Protein AF-A0A524Q243-F1 (afdb_monomer_lite)

pLDDT: mean 78.47, std 9.15, range [52.44, 91.31]

Sequence (117 aa):
VLSGASVTALIQSSSATIFATIGFVSAGLITLEQSIGIILGANLGTTSTAWIVTYLGFKFKIGLISYPLIAIGALMRLFNSHRYGALGIIVAGFGMIFVGIDMMQEGMSGAASTFNF

Secondary structure (DSSP, 8-state):
-HHHHHHHHHHT-HHHHHHHHHHHHHTTSS-HHHHHHHHHHHHHHHHHHHHHHHHHHHTS-HHHHHHHHHHHHHHHHHH--SHHHHHHHHHHHHHHHHHHHHHHHHHHHHHHHHH--

Structure (mmCIF, N/CA/C/O backbone):
data_AF-A0A524Q243-F1
#
_entry.id   AF-A0A524Q243-F1
#
loop_
_atom_site.group_PDB
_atom_site.id
_atom_site.type_symbol
_atom_site.label_atom_id
_atom_site.label_alt_id
_atom_site.label_comp_id
_atom_site.label_asym_id
_atom_site.label_entity_id
_atom_site.label_seq_id
_atom_site.pdbx_PDB_ins_code
_atom_site.Cartn_x
_atom_site.Cartn_y
_atom_site.Cartn_z
_atom_site.occupancy
_atom_site.B_iso_or_equiv
_atom_site.auth_seq_id
_atom_site.auth_comp_id
_atom_site.auth_asym_id
_atom_site.auth_atom_id
_atom_site.pdbx_PDB_model_num
ATOM 1 N N . VAL A 1 1 ? -4.440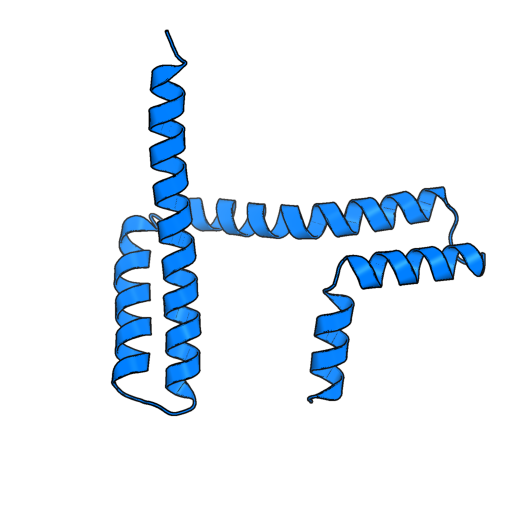 -23.837 -2.183 1.00 73.19 1 VAL A N 1
ATOM 2 C CA . VAL A 1 1 ? -3.742 -22.603 -2.627 1.00 73.19 1 VAL A CA 1
ATOM 3 C C . VAL A 1 1 ? -4.707 -21.493 -3.020 1.00 73.19 1 VAL A C 1
ATOM 5 O O . VAL A 1 1 ? -4.579 -20.423 -2.447 1.00 73.19 1 VAL A O 1
ATOM 8 N N . LEU A 1 2 ? -5.700 -21.734 -3.893 1.00 81.94 2 LEU A N 1
ATOM 9 C CA . LEU A 1 2 ? -6.710 -20.717 -4.237 1.00 81.94 2 LEU A CA 1
ATOM 10 C C . LEU A 1 2 ? -7.479 -20.205 -3.010 1.00 81.94 2 LEU A C 1
ATOM 12 O O . LEU A 1 2 ? -7.531 -19.004 -2.803 1.00 81.94 2 LEU A O 1
ATOM 16 N N . SER A 1 3 ? -7.984 -21.102 -2.156 1.00 82.44 3 SER A N 1
ATOM 17 C CA . SER A 1 3 ? -8.699 -20.721 -0.927 1.00 82.44 3 SER A CA 1
ATOM 18 C C . SER A 1 3 ? -7.852 -19.866 0.022 1.00 82.44 3 SER A C 1
ATOM 20 O O . SER A 1 3 ? -8.322 -18.852 0.521 1.00 82.44 3 SER A O 1
ATOM 22 N N . GLY A 1 4 ? -6.582 -20.231 0.224 1.00 78.44 4 GLY A N 1
ATOM 23 C CA . GLY A 1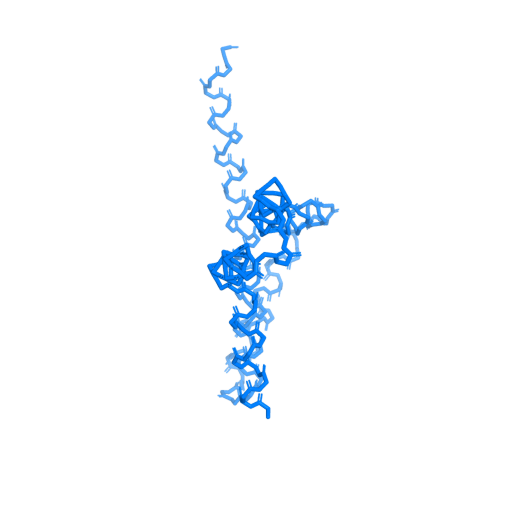 4 ? -5.645 -19.458 1.045 1.00 78.44 4 GLY A CA 1
ATOM 24 C C . GLY A 1 4 ? -5.340 -18.077 0.460 1.00 78.44 4 GLY A C 1
ATOM 25 O O . GLY A 1 4 ? -5.398 -17.091 1.183 1.00 78.44 4 GLY A O 1
ATOM 26 N N . ALA A 1 5 ? -5.098 -17.987 -0.853 1.00 81.12 5 ALA A N 1
ATOM 27 C CA . ALA A 1 5 ? -4.872 -16.713 -1.535 1.00 81.12 5 ALA A CA 1
ATOM 28 C C . ALA A 1 5 ? -6.104 -15.795 -1.471 1.00 81.12 5 ALA A C 1
ATOM 30 O O . ALA A 1 5 ? -5.959 -14.597 -1.245 1.00 81.12 5 ALA A O 1
ATOM 31 N N . SER A 1 6 ? -7.312 -16.354 -1.602 1.00 77.25 6 SER A N 1
ATOM 32 C CA . SER A 1 6 ? -8.562 -15.611 -1.425 1.00 77.25 6 SER A CA 1
ATOM 33 C C . SER A 1 6 ? -8.705 -15.069 -0.004 1.00 77.25 6 SER A C 1
ATOM 35 O O . SER A 1 6 ? -9.058 -13.907 0.166 1.00 77.25 6 SER A O 1
ATOM 37 N N . VAL A 1 7 ? -8.379 -15.866 1.017 1.00 77.62 7 VAL A N 1
ATOM 38 C CA . VAL A 1 7 ? -8.416 -15.418 2.418 1.00 77.62 7 VAL A CA 1
ATOM 39 C C . VAL A 1 7 ? -7.379 -14.321 2.678 1.00 77.62 7 VAL A C 1
ATOM 41 O O . VAL A 1 7 ? -7.717 -13.309 3.284 1.00 77.62 7 VAL A O 1
ATOM 44 N N . THR A 1 8 ? -6.149 -14.448 2.173 1.00 77.38 8 THR A N 1
ATOM 45 C CA . THR A 1 8 ? -5.125 -13.394 2.293 1.00 77.38 8 THR A CA 1
ATOM 46 C C . THR A 1 8 ? -5.543 -12.104 1.586 1.00 77.38 8 THR A C 1
ATOM 48 O O . THR A 1 8 ? -5.389 -11.025 2.154 1.00 77.38 8 THR A O 1
ATOM 51 N N . ALA A 1 9 ? -6.124 -12.203 0.388 1.00 68.69 9 ALA A N 1
ATOM 52 C CA . ALA A 1 9 ? -6.635 -11.048 -0.347 1.00 68.69 9 ALA A CA 1
ATOM 53 C C . ALA A 1 9 ? -7.789 -10.349 0.395 1.00 68.69 9 ALA A C 1
ATOM 55 O O . ALA A 1 9 ? -7.867 -9.123 0.395 1.00 68.69 9 ALA A O 1
ATOM 56 N N . LEU A 1 10 ? -8.657 -11.113 1.065 1.00 66.50 10 LEU A N 1
ATOM 57 C CA . LEU A 1 10 ? -9.734 -10.568 1.893 1.00 66.50 10 LEU A CA 1
ATOM 58 C C . LEU A 1 10 ? -9.201 -9.899 3.165 1.00 66.50 10 LEU A C 1
ATOM 60 O O . LEU A 1 10 ? -9.653 -8.813 3.500 1.00 66.50 10 LEU A O 1
ATOM 64 N N . ILE A 1 11 ? -8.220 -10.495 3.848 1.00 70.75 11 ILE A N 1
ATOM 65 C CA . ILE A 1 11 ? -7.616 -9.920 5.064 1.00 70.75 11 ILE A CA 1
ATOM 66 C C . ILE A 1 11 ? -6.829 -8.634 4.753 1.00 70.75 11 ILE A C 1
ATOM 68 O O . ILE A 1 11 ? -6.789 -7.723 5.574 1.00 70.75 11 ILE A O 1
ATOM 72 N N . GLN A 1 12 ? -6.248 -8.516 3.554 1.00 69.19 12 GLN A N 1
ATOM 73 C CA . GLN A 1 12 ? -5.611 -7.282 3.078 1.00 69.19 12 GLN A CA 1
ATOM 74 C C . GLN A 1 12 ? -6.624 -6.201 2.648 1.00 69.19 12 GLN A C 1
ATOM 76 O O . GLN A 1 12 ? -6.239 -5.095 2.273 1.00 69.19 12 GLN A O 1
ATOM 81 N N . SER A 1 13 ? -7.927 -6.482 2.687 1.00 75.44 13 SER A N 1
ATOM 82 C CA . SER A 1 13 ? -8.946 -5.466 2.450 1.00 75.44 13 SER A CA 1
ATOM 83 C C . SER A 1 13 ? -9.212 -4.692 3.739 1.00 75.44 13 SER A C 1
ATOM 85 O O . SER A 1 13 ? -9.744 -5.245 4.702 1.00 75.44 13 SER A O 1
ATOM 87 N N . SER A 1 14 ? -8.916 -3.389 3.751 1.00 79.56 14 SER A N 1
ATOM 88 C CA . SER A 1 14 ? -9.208 -2.509 4.895 1.00 79.56 14 SER A CA 1
ATOM 89 C C . SER A 1 14 ? -10.677 -2.594 5.336 1.00 79.56 14 SER A C 1
ATOM 91 O O . SER A 1 14 ? -10.972 -2.526 6.526 1.00 79.56 14 SER A O 1
ATOM 93 N N . SER A 1 15 ? -11.601 -2.827 4.397 1.00 81.00 15 SER A N 1
ATOM 94 C CA . SER A 1 15 ? -13.031 -3.003 4.675 1.00 81.00 15 SER A CA 1
ATOM 95 C C . SER A 1 15 ? -13.336 -4.267 5.483 1.00 81.00 15 SER A C 1
ATOM 97 O O . SER A 1 15 ? -14.150 -4.219 6.403 1.00 81.00 15 SER A O 1
ATOM 99 N N . ALA A 1 16 ? -12.669 -5.388 5.191 1.00 82.12 16 ALA A N 1
ATOM 100 C CA . ALA A 1 16 ? -12.858 -6.631 5.939 1.00 82.12 16 ALA A CA 1
ATOM 101 C C . ALA A 1 16 ? -12.383 -6.484 7.394 1.00 82.12 16 ALA A C 1
ATOM 103 O O . ALA A 1 16 ? -13.067 -6.928 8.318 1.00 82.12 16 ALA A O 1
ATOM 104 N N . THR A 1 17 ? -11.263 -5.788 7.605 1.00 83.44 17 THR A N 1
ATOM 105 C CA . THR A 1 17 ? -10.725 -5.479 8.939 1.00 83.44 17 THR A CA 1
ATOM 106 C C . THR A 1 17 ? -11.693 -4.628 9.763 1.00 83.44 17 THR A C 1
ATOM 108 O O . THR A 1 17 ? -11.907 -4.901 10.946 1.00 83.44 17 THR A O 1
ATOM 111 N N . ILE A 1 18 ? -12.343 -3.637 9.146 1.00 86.12 18 ILE A N 1
ATOM 112 C CA . ILE A 1 18 ? -13.346 -2.794 9.813 1.00 86.12 18 ILE A CA 1
ATOM 113 C C . ILE A 1 18 ? -14.565 -3.627 10.235 1.00 86.12 18 ILE A C 1
ATOM 115 O O . ILE A 1 18 ? -14.976 -3.554 11.393 1.00 86.12 18 ILE A O 1
ATOM 119 N N . PHE A 1 19 ? -15.108 -4.466 9.346 1.00 87.12 19 PHE A N 1
ATOM 120 C CA . PHE A 1 19 ? -16.256 -5.320 9.678 1.00 87.12 19 PHE A CA 1
ATOM 121 C C . PHE A 1 19 ? -15.948 -6.325 10.790 1.00 87.12 19 PHE A C 1
ATOM 123 O O . PHE A 1 19 ? -16.767 -6.500 11.693 1.00 87.12 19 PHE A O 1
ATOM 130 N N . ALA A 1 20 ? -14.764 -6.942 10.770 1.00 88.00 20 ALA A N 1
ATOM 131 C CA . ALA A 1 20 ? -14.325 -7.834 11.840 1.00 88.00 20 ALA A CA 1
ATOM 132 C C . ALA A 1 20 ? -14.247 -7.097 13.186 1.00 88.00 20 ALA A C 1
ATOM 134 O O . ALA A 1 20 ? -14.744 -7.591 14.196 1.00 88.00 20 ALA A O 1
ATOM 135 N N . THR A 1 21 ? -13.700 -5.878 13.185 1.00 87.50 21 THR A N 1
ATOM 136 C CA . THR A 1 21 ? -13.598 -5.044 14.390 1.00 87.50 21 THR A CA 1
ATOM 137 C C . THR A 1 21 ? -14.982 -4.701 14.951 1.00 87.50 21 THR A C 1
ATOM 139 O O . THR A 1 21 ? -15.209 -4.852 16.149 1.00 87.50 21 THR A O 1
ATOM 142 N N . ILE A 1 22 ? -15.938 -4.319 14.095 1.00 87.25 22 ILE A N 1
ATOM 143 C CA . ILE A 1 22 ? -17.333 -4.063 14.497 1.00 87.25 22 ILE A CA 1
ATOM 144 C C . ILE A 1 22 ? -17.975 -5.329 15.088 1.00 87.25 22 ILE A C 1
ATOM 146 O O . ILE A 1 22 ? -18.635 -5.260 16.125 1.00 87.25 22 ILE A O 1
ATOM 150 N N . GLY A 1 23 ? -17.745 -6.494 14.473 1.00 88.56 23 GLY A N 1
ATOM 151 C CA . GLY A 1 23 ? -18.231 -7.781 14.976 1.00 88.56 23 GLY A CA 1
ATOM 152 C C . GLY A 1 23 ? -17.685 -8.121 16.366 1.00 88.56 23 GLY A C 1
ATOM 153 O O . GLY A 1 23 ? -18.434 -8.567 17.234 1.00 88.56 23 GLY A O 1
ATOM 154 N N . PHE A 1 24 ? -16.406 -7.843 16.618 1.00 88.62 24 PHE A N 1
ATOM 155 C CA . PHE A 1 24 ? -15.799 -8.070 17.927 1.00 88.62 24 PHE A CA 1
ATOM 156 C C . PHE A 1 24 ? -16.281 -7.089 19.005 1.00 88.62 24 PHE A C 1
ATOM 158 O O . PHE A 1 24 ? -16.422 -7.492 20.161 1.00 88.62 24 PHE A O 1
ATOM 165 N N . VAL A 1 25 ? -16.599 -5.841 18.642 1.00 89.75 25 VAL A N 1
ATOM 166 C CA . VAL A 1 25 ? -17.267 -4.892 19.552 1.00 89.75 25 VAL A CA 1
ATOM 167 C C . VAL A 1 25 ? -18.675 -5.381 19.897 1.00 89.75 25 VAL A C 1
ATOM 169 O O . VAL A 1 25 ? -19.051 -5.390 21.066 1.00 89.75 25 VAL A O 1
ATOM 172 N N . SER A 1 26 ? -19.435 -5.866 18.909 1.00 86.88 26 SER A N 1
ATOM 173 C CA . SER A 1 26 ? -20.778 -6.421 19.135 1.00 86.88 26 SER A CA 1
ATOM 174 C C . SER A 1 26 ? -20.771 -7.682 20.005 1.00 86.88 26 SER A C 1
ATOM 176 O O . SER A 1 26 ? -21.758 -7.948 20.687 1.00 86.88 26 SER A O 1
ATOM 178 N N . ALA A 1 27 ? -19.685 -8.458 19.984 1.00 90.50 27 ALA A N 1
ATOM 179 C CA . ALA A 1 27 ? -19.487 -9.624 20.842 1.00 90.50 27 ALA A CA 1
ATOM 180 C C . ALA A 1 27 ? -18.958 -9.268 22.249 1.00 90.50 27 ALA A C 1
ATOM 182 O O . ALA A 1 27 ? -18.770 -10.162 23.070 1.00 90.50 27 ALA A O 1
ATOM 183 N N . GLY A 1 28 ? -18.688 -7.985 22.528 1.00 88.12 28 GLY A N 1
ATOM 184 C CA . GLY A 1 28 ? -18.134 -7.517 23.802 1.00 88.12 28 GLY A CA 1
ATOM 185 C C . GLY A 1 28 ? -16.665 -7.891 24.034 1.00 88.12 28 GLY A C 1
ATOM 186 O O . GLY A 1 28 ? -16.180 -7.769 25.155 1.00 88.12 28 GLY A O 1
ATOM 187 N N . LEU A 1 29 ? -15.952 -8.349 22.998 1.00 89.88 29 LEU A N 1
ATOM 188 C CA . LEU A 1 29 ? -14.556 -8.796 23.097 1.00 89.88 29 LEU A CA 1
ATOM 189 C C . LEU A 1 29 ? -13.557 -7.632 23.126 1.00 89.88 29 LEU A C 1
ATOM 191 O O . LEU A 1 29 ? -12.458 -7.779 23.655 1.00 89.88 29 LEU A O 1
ATOM 195 N N . ILE A 1 30 ? -13.923 -6.491 22.537 1.00 91.31 30 ILE A N 1
ATOM 196 C CA . ILE A 1 30 ? -13.102 -5.274 22.466 1.00 91.31 30 ILE A CA 1
ATOM 197 C C . ILE A 1 30 ? -13.992 -4.055 22.705 1.00 91.31 30 ILE A C 1
ATOM 199 O O . ILE A 1 30 ? -15.151 -4.039 22.285 1.00 91.31 30 ILE A O 1
ATOM 203 N N . THR A 1 31 ? -13.463 -3.018 23.357 1.00 89.81 31 THR A N 1
ATOM 204 C CA . THR A 1 31 ? -14.216 -1.778 23.597 1.00 89.81 31 THR A CA 1
ATOM 205 C C . THR A 1 31 ? -14.262 -0.886 22.353 1.00 89.81 31 THR A C 1
ATOM 207 O O . THR A 1 31 ? -13.437 -1.005 21.443 1.00 89.81 31 THR A O 1
ATOM 210 N N . LEU A 1 32 ? -15.213 0.056 22.317 1.00 87.00 32 LEU A N 1
ATOM 211 C CA . LEU A 1 32 ? -15.329 1.021 21.219 1.00 87.00 32 LEU A CA 1
ATOM 212 C C . LEU A 1 32 ? -14.041 1.846 21.046 1.00 87.00 32 LEU A C 1
ATOM 214 O O . LEU A 1 32 ? -13.588 2.050 19.923 1.00 87.00 32 LEU A O 1
ATOM 218 N N . GLU A 1 33 ? -13.403 2.257 22.140 1.00 88.94 33 GLU A N 1
ATOM 219 C CA . GLU A 1 33 ? -12.137 3.000 22.088 1.00 88.94 33 GLU A CA 1
ATOM 220 C C . GLU A 1 33 ? -11.016 2.183 21.431 1.00 88.94 33 GLU A C 1
ATOM 222 O O . GLU A 1 33 ? -10.297 2.686 20.565 1.00 88.94 33 GLU A O 1
ATOM 227 N N . GLN A 1 34 ? -10.915 0.892 21.763 1.00 86.25 34 GLN A N 1
ATOM 228 C CA . GLN A 1 34 ? -9.950 -0.015 21.137 1.00 86.25 34 GLN A CA 1
ATOM 229 C C . GLN A 1 34 ? -10.264 -0.245 19.650 1.00 86.25 34 GLN A C 1
ATOM 231 O O . GLN A 1 34 ? -9.349 -0.321 18.829 1.00 86.25 34 GLN A O 1
ATOM 236 N N . SER A 1 35 ? -11.547 -0.289 19.278 1.00 85.75 35 SER A N 1
ATOM 237 C CA . SER A 1 35 ? -11.973 -0.444 17.883 1.00 85.75 35 SER A CA 1
ATOM 238 C C . SER A 1 35 ? -11.575 0.736 16.996 1.00 85.75 35 SER A C 1
ATOM 240 O O . SER A 1 35 ? -11.118 0.535 15.870 1.00 85.75 35 SER A O 1
ATOM 242 N N . ILE A 1 36 ? -11.665 1.964 17.516 1.00 87.12 36 ILE A N 1
ATOM 243 C CA . ILE A 1 36 ? -11.261 3.178 16.797 1.00 87.12 36 ILE A CA 1
ATOM 244 C C . ILE A 1 36 ? -9.759 3.127 16.501 1.00 87.12 36 ILE A C 1
ATOM 246 O O . ILE A 1 36 ? -9.349 3.416 15.377 1.00 87.12 36 ILE A O 1
ATOM 250 N N . GLY A 1 37 ? -8.948 2.684 17.467 1.00 86.94 37 GLY A N 1
ATOM 251 C CA . GLY A 1 37 ? -7.511 2.484 17.276 1.00 86.94 37 GLY A CA 1
ATOM 252 C C . GLY A 1 37 ? -7.187 1.474 16.169 1.00 86.94 37 GLY A C 1
ATOM 253 O O . GLY A 1 37 ? -6.333 1.743 15.325 1.00 86.94 37 GLY A O 1
ATOM 254 N N . ILE A 1 38 ? -7.906 0.347 16.118 1.00 87.19 38 ILE A N 1
ATOM 255 C CA . ILE A 1 38 ? -7.729 -0.681 15.077 1.00 87.19 38 ILE A CA 1
ATOM 256 C C . ILE A 1 38 ? -8.106 -0.133 13.691 1.00 87.19 38 ILE A C 1
ATOM 258 O O . ILE A 1 38 ? -7.359 -0.323 12.730 1.00 87.19 38 ILE A O 1
ATOM 262 N N . ILE A 1 39 ? -9.228 0.584 13.579 1.00 85.94 39 ILE A N 1
ATOM 263 C CA . ILE A 1 39 ? -9.713 1.148 12.309 1.00 85.94 39 ILE A CA 1
ATOM 264 C C . ILE A 1 39 ? -8.766 2.238 11.788 1.00 85.94 39 ILE A C 1
ATOM 266 O O . ILE A 1 39 ? -8.382 2.221 10.615 1.00 85.94 39 ILE A O 1
ATOM 270 N N . LEU A 1 40 ? -8.358 3.170 12.655 1.00 85.81 40 LEU A N 1
ATOM 271 C CA . LEU A 1 40 ? -7.386 4.205 12.303 1.00 85.81 40 LEU A CA 1
ATOM 272 C C . LEU A 1 40 ? -6.045 3.582 11.906 1.00 85.81 40 LEU A C 1
ATOM 274 O O . LEU A 1 40 ? -5.467 3.977 10.896 1.00 85.81 40 LEU A O 1
ATOM 278 N N . GLY A 1 41 ? -5.586 2.566 12.639 1.00 85.88 41 GLY A N 1
ATOM 279 C CA . GLY A 1 41 ? -4.373 1.818 12.318 1.00 85.88 41 GLY A CA 1
ATOM 280 C C . GLY A 1 41 ? -4.434 1.126 10.954 1.00 85.88 41 GLY A C 1
ATOM 281 O O . GLY A 1 41 ? -3.480 1.224 10.185 1.00 85.88 41 GLY A O 1
ATOM 282 N N . ALA A 1 42 ? -5.557 0.489 10.609 1.00 83.94 42 ALA A N 1
ATOM 283 C CA . ALA A 1 42 ? -5.737 -0.172 9.315 1.00 83.94 42 ALA A CA 1
ATOM 284 C C . ALA A 1 42 ? -5.652 0.818 8.136 1.00 83.94 42 ALA A C 1
ATOM 286 O O . ALA A 1 42 ? -4.986 0.535 7.140 1.00 83.94 42 AL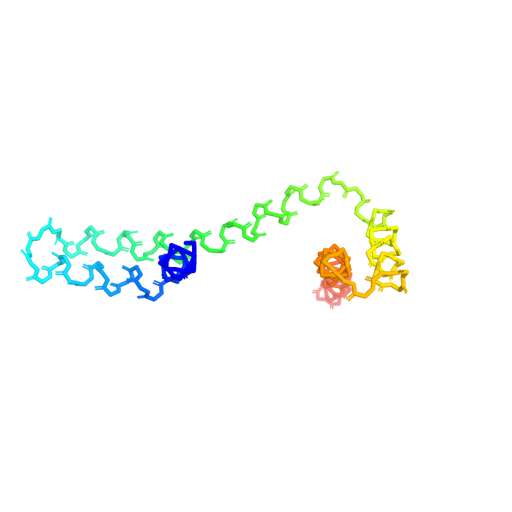A A O 1
ATOM 287 N N . ASN A 1 43 ? -6.259 2.002 8.270 1.00 81.88 43 ASN A N 1
ATOM 288 C CA . ASN A 1 43 ? -6.240 3.044 7.234 1.00 81.88 43 ASN A CA 1
ATOM 289 C C . ASN A 1 43 ? -4.891 3.783 7.147 1.00 81.88 43 ASN A C 1
ATOM 291 O O . ASN A 1 43 ? -4.417 4.127 6.057 1.00 81.88 43 ASN A O 1
ATOM 295 N N . LEU A 1 44 ? -4.239 4.018 8.288 1.00 84.06 44 LEU A N 1
ATOM 296 C CA . LEU A 1 44 ? -2.896 4.592 8.323 1.00 84.06 44 LEU A CA 1
ATOM 297 C C . LEU A 1 44 ? -1.856 3.611 7.780 1.00 84.06 44 LEU A C 1
ATOM 299 O O . LEU A 1 44 ? -0.955 4.035 7.064 1.00 84.06 44 LEU A O 1
ATOM 303 N N . GLY A 1 45 ? -1.992 2.312 8.044 1.00 80.12 45 GLY A N 1
ATOM 304 C CA . GLY A 1 45 ? -1.071 1.278 7.569 1.00 80.12 45 GLY A CA 1
ATOM 305 C C . GLY A 1 45 ? -1.011 1.176 6.042 1.00 80.12 45 GLY A C 1
ATOM 306 O O . GLY A 1 45 ? 0.083 1.128 5.470 1.00 80.12 45 GLY A O 1
ATOM 307 N N . THR A 1 46 ? -2.161 1.228 5.357 1.00 81.12 46 THR A N 1
ATOM 308 C CA . THR A 1 46 ? -2.203 1.230 3.882 1.00 81.12 46 THR A CA 1
ATOM 309 C C . THR A 1 46 ? -1.534 2.468 3.286 1.00 81.12 46 THR A C 1
ATOM 311 O O . THR A 1 46 ? -0.851 2.371 2.269 1.00 81.12 46 THR A O 1
ATOM 314 N N . THR A 1 47 ? -1.652 3.616 3.954 1.00 81.69 47 THR A N 1
ATOM 315 C CA . THR A 1 47 ? -1.017 4.873 3.523 1.00 81.69 47 THR A CA 1
ATOM 316 C C . THR A 1 47 ? 0.481 4.886 3.839 1.00 81.69 47 THR A C 1
ATOM 318 O O . THR A 1 47 ? 1.304 5.254 3.002 1.00 81.69 47 THR A O 1
ATOM 321 N N . SER A 1 48 ? 0.856 4.422 5.031 1.00 81.62 48 SER A N 1
ATOM 322 C CA . SER A 1 48 ? 2.238 4.348 5.504 1.00 81.62 48 SER A CA 1
ATOM 323 C C . SER A 1 48 ? 3.072 3.406 4.640 1.00 81.62 48 SER A C 1
ATOM 325 O O . SER A 1 48 ? 4.205 3.735 4.314 1.00 81.62 48 SER A O 1
ATOM 327 N N . THR A 1 49 ? 2.499 2.298 4.162 1.00 79.81 49 THR A N 1
ATOM 328 C CA . THR A 1 49 ? 3.186 1.388 3.231 1.00 79.81 49 THR A CA 1
ATOM 329 C C . THR A 1 49 ? 3.574 2.100 1.931 1.00 79.81 49 THR A C 1
ATOM 331 O O . THR A 1 49 ? 4.715 1.981 1.488 1.00 79.81 49 THR A O 1
ATOM 334 N N . ALA A 1 50 ? 2.673 2.898 1.347 1.00 77.19 50 ALA A N 1
ATOM 335 C CA . ALA A 1 50 ? 2.969 3.682 0.144 1.00 77.19 50 ALA A CA 1
ATOM 336 C C . ALA A 1 50 ? 4.056 4.742 0.396 1.00 77.19 50 ALA A C 1
ATOM 338 O O . ALA A 1 50 ? 4.947 4.936 -0.433 1.00 77.19 50 ALA A O 1
ATOM 339 N N . TRP A 1 51 ? 4.030 5.379 1.568 1.00 80.69 51 TRP A N 1
ATOM 340 C CA . TRP A 1 51 ? 5.066 6.322 1.994 1.00 80.69 51 TRP A CA 1
ATOM 341 C C . TRP A 1 51 ? 6.416 5.652 2.234 1.00 80.69 51 TRP A C 1
ATOM 343 O O . TRP A 1 51 ? 7.431 6.198 1.825 1.00 80.69 51 TRP A O 1
ATOM 353 N N . ILE A 1 52 ? 6.450 4.466 2.842 1.00 78.44 52 ILE A N 1
ATOM 354 C CA . ILE A 1 52 ? 7.672 3.683 3.060 1.00 78.44 52 ILE A CA 1
ATOM 355 C C . ILE A 1 52 ? 8.277 3.273 1.717 1.00 78.44 52 ILE A C 1
ATOM 357 O O . ILE A 1 52 ? 9.476 3.449 1.518 1.00 78.44 52 ILE A O 1
ATOM 361 N N . VAL A 1 53 ? 7.461 2.782 0.779 1.00 74.31 53 VAL A N 1
ATOM 362 C CA . VAL A 1 53 ? 7.910 2.433 -0.579 1.00 74.31 53 VAL A CA 1
ATOM 363 C C . VAL A 1 53 ? 8.461 3.660 -1.300 1.00 74.31 53 VAL A C 1
ATOM 365 O O . VAL A 1 53 ? 9.534 3.588 -1.892 1.00 74.31 53 VAL A O 1
ATOM 368 N N . THR A 1 54 ? 7.772 4.796 -1.198 1.00 71.94 54 THR A N 1
ATOM 369 C CA . THR A 1 54 ? 8.231 6.067 -1.768 1.00 71.94 54 THR A CA 1
ATOM 370 C C . THR A 1 54 ? 9.545 6.511 -1.124 1.00 71.94 54 THR A C 1
ATOM 372 O O . THR A 1 54 ? 10.520 6.752 -1.823 1.00 71.94 54 THR A O 1
ATOM 375 N N . TYR A 1 55 ? 9.629 6.543 0.203 1.00 73.94 55 TYR A N 1
ATOM 376 C CA . TYR A 1 55 ? 10.806 6.999 0.942 1.00 73.94 55 TYR A CA 1
ATOM 377 C C . TYR A 1 55 ? 12.036 6.102 0.728 1.00 73.94 55 TYR A C 1
ATOM 379 O O . TYR A 1 55 ? 13.136 6.613 0.511 1.00 73.94 55 TYR A O 1
ATOM 387 N N . LEU A 1 56 ? 11.875 4.771 0.746 1.00 68.31 56 LEU A N 1
ATOM 388 C CA . LEU A 1 56 ? 12.956 3.843 0.389 1.00 68.31 56 LEU A CA 1
ATOM 389 C C . LEU A 1 56 ? 13.323 3.949 -1.094 1.00 68.31 56 LEU A C 1
ATOM 391 O O . LEU A 1 56 ? 14.504 3.869 -1.427 1.00 68.31 56 LEU A O 1
ATOM 395 N N . GLY A 1 57 ? 12.335 4.143 -1.972 1.00 63.47 57 GLY A N 1
ATOM 396 C CA . GLY A 1 57 ? 12.547 4.345 -3.400 1.00 63.47 57 GLY A CA 1
ATOM 397 C C . GLY A 1 57 ? 13.405 5.579 -3.674 1.00 63.47 57 GLY A C 1
ATOM 398 O O . GLY A 1 57 ? 14.428 5.477 -4.342 1.00 63.47 57 GLY A O 1
ATOM 399 N N . PHE A 1 58 ? 13.055 6.720 -3.084 1.00 59.25 58 PHE A N 1
ATOM 400 C CA . PHE A 1 58 ? 13.697 8.024 -3.281 1.00 59.25 58 PHE A CA 1
ATOM 401 C C . PHE A 1 58 ? 15.216 8.056 -3.035 1.00 59.25 58 PHE A C 1
ATOM 403 O O . PHE A 1 58 ? 15.901 8.923 -3.575 1.00 59.25 58 PHE A O 1
ATOM 410 N N . LYS A 1 59 ? 15.771 7.140 -2.226 1.00 52.44 59 LYS A N 1
ATOM 411 C CA . LYS A 1 59 ? 17.226 7.071 -1.983 1.00 52.44 59 LYS A CA 1
ATOM 412 C C . LYS A 1 59 ? 18.012 6.422 -3.120 1.00 52.44 59 LYS A C 1
ATOM 414 O O . LYS A 1 59 ? 19.221 6.633 -3.219 1.00 52.44 59 LYS A O 1
ATOM 419 N N . PHE A 1 60 ? 17.353 5.670 -3.991 1.00 53.59 60 PHE A N 1
ATOM 420 C CA . PHE A 1 60 ? 17.946 5.228 -5.241 1.00 53.59 60 PHE A CA 1
ATOM 421 C C . PHE A 1 60 ? 17.679 6.314 -6.284 1.00 53.59 60 PHE A C 1
ATOM 423 O O . PHE A 1 60 ? 16.567 6.815 -6.393 1.00 53.59 60 PHE A O 1
ATOM 430 N N . LYS A 1 61 ? 18.686 6.708 -7.069 1.00 53.84 61 LYS A N 1
ATOM 431 C CA . LYS A 1 61 ? 18.481 7.534 -8.270 1.00 53.84 61 LYS A CA 1
ATOM 432 C C . LYS A 1 61 ? 17.685 6.711 -9.291 1.00 53.84 61 LYS A C 1
ATOM 434 O O . LYS A 1 61 ? 18.245 6.132 -10.219 1.00 53.84 61 LYS A O 1
ATOM 439 N N . ILE A 1 62 ? 16.379 6.601 -9.066 1.00 55.38 62 ILE A N 1
ATOM 440 C CA . ILE A 1 62 ? 15.456 5.727 -9.789 1.00 55.38 62 ILE A CA 1
ATOM 441 C C . ILE A 1 62 ? 15.334 6.137 -11.260 1.00 55.38 62 ILE A C 1
ATOM 443 O O . ILE A 1 62 ? 15.093 5.274 -12.097 1.00 55.38 62 ILE A O 1
ATOM 447 N N . GLY A 1 63 ? 15.619 7.395 -11.609 1.00 55.78 63 GLY A N 1
ATOM 448 C CA . GLY A 1 63 ? 15.664 7.843 -13.003 1.00 55.78 63 GLY A CA 1
ATOM 449 C C . GLY A 1 63 ? 16.592 7.007 -13.898 1.00 55.78 63 GLY A C 1
ATOM 450 O O . GLY A 1 63 ? 16.305 6.847 -15.074 1.00 55.78 63 GLY A O 1
ATOM 451 N N . LEU A 1 64 ? 17.657 6.391 -13.363 1.00 57.44 64 LEU A N 1
ATOM 452 C CA . LEU A 1 64 ? 18.541 5.500 -14.136 1.00 57.44 64 LEU A CA 1
ATOM 453 C C . LEU A 1 64 ? 18.138 4.020 -14.082 1.00 57.44 64 LEU A C 1
ATOM 455 O O . LEU A 1 64 ? 18.570 3.250 -14.932 1.00 57.44 64 LEU A O 1
ATOM 459 N N . ILE A 1 65 ? 17.330 3.609 -13.099 1.00 64.56 65 ILE A N 1
ATOM 460 C CA . ILE A 1 65 ? 16.936 2.206 -12.885 1.00 64.56 65 ILE A CA 1
ATOM 461 C C . ILE A 1 65 ? 15.561 1.917 -13.504 1.00 64.56 65 ILE A C 1
ATOM 463 O O . ILE A 1 65 ? 15.353 0.822 -14.019 1.00 64.56 65 ILE A O 1
ATOM 467 N N . SER A 1 66 ? 14.646 2.888 -13.542 1.00 70.88 66 SER A N 1
ATOM 468 C CA . SER A 1 66 ? 13.298 2.718 -14.100 1.00 70.88 66 SER A CA 1
ATOM 469 C C . SER A 1 66 ? 13.302 2.388 -15.587 1.00 70.88 66 SER A C 1
ATOM 471 O O . SER A 1 66 ? 12.640 1.436 -15.992 1.00 70.88 66 SER A O 1
ATOM 473 N N . TYR A 1 67 ? 14.068 3.115 -16.405 1.00 75.62 67 TYR A N 1
ATOM 474 C CA . TYR A 1 67 ? 14.138 2.852 -17.847 1.00 75.62 67 TYR A CA 1
ATOM 475 C C . TYR A 1 67 ? 14.648 1.438 -18.182 1.00 75.62 67 TYR A C 1
ATOM 477 O O . TYR A 1 67 ? 13.967 0.743 -18.939 1.00 75.62 67 TYR A O 1
ATOM 485 N N . PRO A 1 68 ? 15.768 0.942 -17.610 1.00 80.62 68 PRO A N 1
ATOM 486 C CA . PRO A 1 68 ? 16.190 -0.437 -17.836 1.00 80.62 68 PRO A CA 1
ATOM 487 C C . PRO A 1 68 ? 15.243 -1.466 -17.203 1.00 80.62 68 PRO A C 1
ATOM 489 O O . PRO A 1 68 ? 15.061 -2.530 -17.785 1.00 80.62 68 PRO A O 1
ATOM 492 N N . LEU A 1 69 ? 14.581 -1.170 -16.077 1.00 82.19 69 LEU A N 1
ATOM 493 C CA . LEU A 1 69 ? 13.593 -2.077 -15.475 1.00 82.19 69 LEU A CA 1
ATOM 494 C C . LEU A 1 69 ? 12.369 -2.273 -16.388 1.00 82.19 69 LEU A C 1
ATOM 496 O O . LEU A 1 69 ? 11.930 -3.403 -16.607 1.00 82.19 69 LEU A O 1
ATOM 500 N N . ILE A 1 70 ? 11.857 -1.183 -16.970 1.00 84.69 70 ILE A N 1
ATOM 501 C CA . ILE A 1 70 ? 10.769 -1.222 -17.955 1.00 84.69 70 ILE A CA 1
ATOM 502 C C . ILE A 1 70 ? 11.238 -1.942 -19.221 1.00 84.69 70 ILE A C 1
ATOM 504 O O . ILE A 1 70 ? 10.516 -2.800 -19.723 1.00 84.69 70 ILE A O 1
ATOM 508 N N . ALA A 1 71 ? 12.450 -1.653 -19.710 1.00 84.19 71 ALA A N 1
ATOM 509 C CA . ALA A 1 71 ? 13.008 -2.303 -20.894 1.00 84.19 71 ALA A CA 1
ATOM 510 C C . ALA A 1 71 ? 13.161 -3.821 -20.702 1.00 84.19 71 ALA A C 1
ATOM 512 O O . ALA A 1 71 ? 12.751 -4.583 -21.574 1.00 84.19 71 ALA A O 1
ATOM 513 N N . ILE A 1 72 ? 13.676 -4.272 -19.553 1.00 85.56 72 ILE A N 1
ATOM 514 C CA . ILE A 1 72 ? 13.818 -5.696 -19.212 1.00 85.56 72 ILE A CA 1
ATOM 515 C C . ILE A 1 72 ? 12.443 -6.357 -19.053 1.00 85.56 72 ILE A C 1
ATOM 517 O O . ILE A 1 72 ? 12.220 -7.433 -19.608 1.00 85.56 72 ILE A O 1
ATOM 521 N N . GLY A 1 73 ? 11.500 -5.718 -18.352 1.00 83.38 73 GLY A N 1
ATOM 522 C CA . GLY A 1 73 ? 10.138 -6.237 -18.188 1.00 83.38 73 GLY A CA 1
ATOM 523 C C . GLY A 1 73 ? 9.379 -6.346 -19.517 1.00 83.38 73 GLY A C 1
ATOM 524 O O . GLY A 1 73 ? 8.716 -7.353 -19.782 1.00 83.38 73 GLY A O 1
ATOM 525 N N . ALA A 1 74 ? 9.533 -5.352 -20.397 1.00 83.50 74 ALA A N 1
ATOM 526 C CA . ALA A 1 74 ? 8.952 -5.338 -21.736 1.00 83.50 74 ALA A CA 1
ATOM 527 C C . ALA A 1 74 ? 9.611 -6.368 -22.671 1.00 83.50 74 ALA A C 1
ATOM 529 O O . ALA A 1 74 ? 8.898 -7.083 -23.375 1.00 83.50 74 ALA A O 1
ATOM 530 N N . LEU A 1 75 ? 10.942 -6.509 -22.635 1.00 84.69 75 LEU A N 1
ATOM 531 C CA . LEU A 1 75 ? 11.677 -7.535 -23.385 1.00 84.69 75 LEU A CA 1
ATOM 532 C C . LEU A 1 75 ? 11.296 -8.949 -22.938 1.00 84.69 75 LEU A C 1
ATOM 534 O O . LEU A 1 75 ? 11.010 -9.795 -23.784 1.00 84.69 75 LEU A O 1
ATOM 538 N N . MET A 1 76 ? 11.215 -9.210 -21.627 1.00 79.12 76 MET A N 1
ATOM 539 C CA . MET A 1 76 ? 10.764 -10.509 -21.107 1.00 79.12 76 MET A CA 1
ATOM 540 C C . MET A 1 76 ? 9.345 -10.852 -21.562 1.00 79.12 76 MET A C 1
ATOM 542 O O . MET A 1 76 ? 9.063 -12.013 -21.858 1.00 79.12 76 MET A O 1
ATOM 546 N N . ARG A 1 77 ? 8.458 -9.854 -21.648 1.00 78.88 77 ARG A N 1
ATOM 547 C CA . ARG A 1 77 ? 7.106 -10.042 -22.182 1.00 78.88 77 ARG A CA 1
ATOM 548 C C . ARG A 1 77 ? 7.117 -10.360 -23.680 1.00 78.88 77 ARG A C 1
ATOM 550 O O . ARG A 1 77 ? 6.314 -11.182 -24.113 1.00 78.88 77 ARG A O 1
ATOM 557 N N . LEU A 1 78 ? 7.998 -9.723 -24.455 1.00 75.94 78 LEU A N 1
ATOM 558 C CA . LEU A 1 78 ? 8.056 -9.878 -25.912 1.00 75.94 78 LEU A CA 1
ATOM 559 C C . LEU A 1 78 ? 8.595 -11.253 -26.340 1.00 75.94 78 LEU A C 1
ATOM 561 O O . LEU A 1 78 ? 8.108 -11.824 -27.310 1.00 75.94 78 LEU A O 1
ATOM 565 N N . PHE A 1 79 ? 9.575 -11.799 -25.615 1.00 76.75 79 PHE A N 1
ATOM 566 C CA . PHE A 1 79 ? 10.230 -13.058 -25.987 1.00 76.75 79 PHE A CA 1
ATOM 567 C C . PHE A 1 79 ? 9.514 -14.327 -25.500 1.00 76.75 79 PHE A C 1
ATOM 569 O O . PHE A 1 79 ? 9.814 -15.408 -26.004 1.00 76.75 79 PHE A O 1
ATOM 576 N N . ASN A 1 80 ? 8.596 -14.253 -24.526 1.00 65.88 80 ASN A N 1
ATOM 577 C CA . ASN A 1 80 ? 7.989 -15.464 -23.964 1.00 65.88 80 ASN A CA 1
ATOM 578 C C . ASN A 1 80 ? 6.539 -15.250 -23.480 1.00 65.88 80 ASN A C 1
ATOM 580 O O . ASN A 1 80 ? 6.304 -14.722 -22.394 1.00 65.88 80 ASN A O 1
ATOM 584 N N . SER A 1 81 ? 5.554 -15.715 -24.261 1.00 57.22 81 SER A N 1
ATOM 585 C CA . SER A 1 81 ? 4.112 -15.564 -23.968 1.00 57.22 81 SER A CA 1
ATOM 586 C C . SER A 1 81 ? 3.561 -16.460 -22.843 1.00 57.22 81 SER A C 1
ATOM 588 O O . SER A 1 81 ? 2.367 -16.400 -22.564 1.00 57.22 81 SER A O 1
ATOM 590 N N . HIS A 1 82 ? 4.382 -17.295 -22.194 1.00 70.50 82 HIS A N 1
ATOM 591 C CA . HIS A 1 82 ? 3.952 -18.165 -21.085 1.00 70.50 82 HIS A CA 1
ATOM 592 C C . HIS A 1 82 ? 4.200 -17.522 -19.696 1.00 70.50 82 HIS A C 1
ATOM 594 O O . HIS A 1 82 ? 4.170 -16.307 -19.534 1.00 70.50 82 HIS A O 1
ATOM 600 N N . ARG A 1 83 ? 4.396 -18.314 -18.636 1.00 65.44 83 ARG A N 1
ATOM 601 C CA . ARG A 1 83 ? 4.491 -17.882 -17.224 1.00 65.44 83 ARG A CA 1
ATOM 602 C C . ARG A 1 83 ? 5.507 -16.751 -16.951 1.00 65.44 83 ARG A C 1
ATOM 604 O O . ARG A 1 83 ? 5.312 -15.976 -1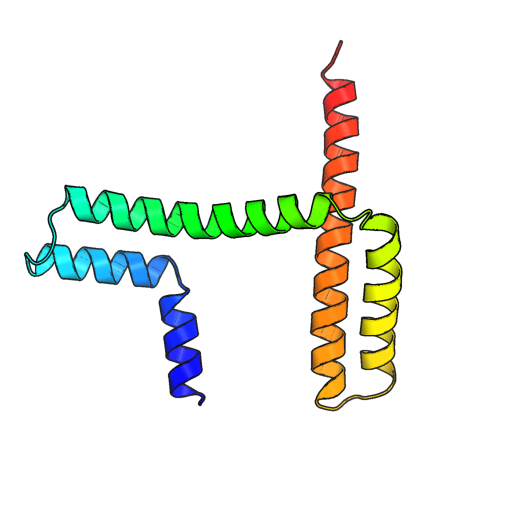6.019 1.00 65.44 83 ARG A O 1
ATOM 611 N N . TYR A 1 84 ? 6.553 -16.628 -17.772 1.00 73.44 84 TYR A N 1
ATOM 612 C CA . TYR A 1 84 ? 7.569 -15.569 -17.674 1.00 73.44 84 TYR A CA 1
ATOM 613 C C . TYR A 1 84 ? 7.114 -14.217 -18.246 1.00 73.44 84 TYR A C 1
ATOM 615 O O . TYR A 1 84 ? 7.584 -13.179 -17.783 1.00 73.44 84 TYR A O 1
ATOM 623 N N . GLY A 1 85 ? 6.154 -14.201 -19.175 1.00 73.38 85 GLY A N 1
ATOM 624 C CA . GLY A 1 85 ? 5.559 -12.964 -19.685 1.00 73.38 85 GLY A CA 1
ATOM 625 C C . GLY A 1 85 ? 4.715 -12.247 -18.627 1.00 73.38 85 GLY A C 1
ATOM 626 O O . GLY A 1 85 ? 4.735 -11.020 -18.550 1.00 73.38 85 GLY A O 1
ATOM 627 N N . ALA A 1 86 ? 4.050 -13.004 -17.744 1.00 79.81 86 ALA A N 1
ATOM 628 C CA . ALA A 1 86 ? 3.337 -12.452 -16.590 1.00 79.81 86 ALA A CA 1
ATOM 629 C C . ALA A 1 86 ? 4.295 -11.774 -15.596 1.00 79.81 86 ALA A C 1
ATOM 631 O O . ALA A 1 86 ? 4.005 -10.685 -15.107 1.00 79.81 86 ALA A O 1
ATOM 632 N N . LEU A 1 87 ? 5.468 -12.372 -15.356 1.00 80.94 87 LEU A N 1
ATOM 633 C CA . LEU A 1 87 ? 6.521 -11.746 -14.550 1.00 80.94 87 LEU A CA 1
ATOM 634 C C . LEU A 1 87 ? 7.055 -10.471 -15.218 1.00 80.94 87 LEU A C 1
ATOM 636 O O . LEU A 1 87 ? 7.218 -9.461 -14.540 1.00 80.94 87 LEU A O 1
ATOM 640 N N . GLY A 1 88 ? 7.240 -10.477 -16.543 1.00 83.12 88 GLY A N 1
ATOM 641 C CA . GLY A 1 88 ? 7.641 -9.289 -17.304 1.00 83.12 88 GLY A CA 1
ATOM 642 C C . GLY A 1 88 ? 6.657 -8.120 -17.170 1.00 83.12 88 GLY A C 1
ATOM 643 O O . GLY A 1 88 ? 7.080 -6.982 -16.982 1.00 83.12 88 GLY A O 1
ATOM 644 N N . ILE A 1 89 ? 5.345 -8.394 -17.176 1.00 83.62 89 ILE A N 1
ATOM 645 C CA . ILE A 1 89 ? 4.298 -7.378 -16.957 1.00 83.62 89 ILE A CA 1
ATOM 646 C C . ILE A 1 89 ? 4.362 -6.804 -15.537 1.00 83.62 89 ILE A C 1
ATOM 648 O O . ILE A 1 89 ? 4.240 -5.592 -15.378 1.00 83.62 89 ILE A O 1
ATOM 652 N N . ILE A 1 90 ? 4.587 -7.640 -14.516 1.00 86.19 90 ILE A N 1
ATOM 653 C CA . ILE A 1 90 ? 4.736 -7.175 -13.126 1.00 86.19 90 ILE A CA 1
ATOM 654 C C . ILE A 1 90 ? 5.964 -6.264 -13.000 1.00 86.19 90 ILE A C 1
ATOM 656 O O . ILE A 1 90 ? 5.866 -5.178 -12.434 1.00 86.19 90 ILE A O 1
ATOM 660 N N . VAL A 1 91 ? 7.101 -6.667 -13.576 1.00 84.56 91 VAL A N 1
ATOM 661 C CA . VAL A 1 91 ? 8.355 -5.895 -13.544 1.00 84.56 91 VAL A CA 1
ATOM 662 C C . VAL A 1 91 ? 8.218 -4.567 -14.297 1.00 84.56 91 VAL A C 1
ATOM 664 O O . VAL A 1 91 ? 8.590 -3.519 -13.769 1.00 84.56 91 VAL A O 1
ATOM 667 N N . ALA A 1 92 ? 7.625 -4.579 -15.495 1.00 85.56 92 ALA A N 1
ATOM 668 C CA . ALA A 1 92 ? 7.376 -3.363 -16.268 1.00 85.56 92 ALA A CA 1
ATOM 669 C C . ALA A 1 92 ? 6.363 -2.430 -15.581 1.00 85.56 92 ALA A C 1
ATOM 671 O O . ALA A 1 92 ? 6.557 -1.215 -15.569 1.00 85.56 92 ALA A O 1
ATOM 672 N N . GLY A 1 93 ? 5.309 -2.986 -14.973 1.00 85.56 93 GLY A N 1
ATOM 673 C CA . GLY A 1 93 ? 4.323 -2.233 -14.197 1.00 85.56 93 GLY A CA 1
ATOM 674 C C . GLY A 1 93 ? 4.941 -1.551 -12.979 1.00 85.56 93 GLY A C 1
ATO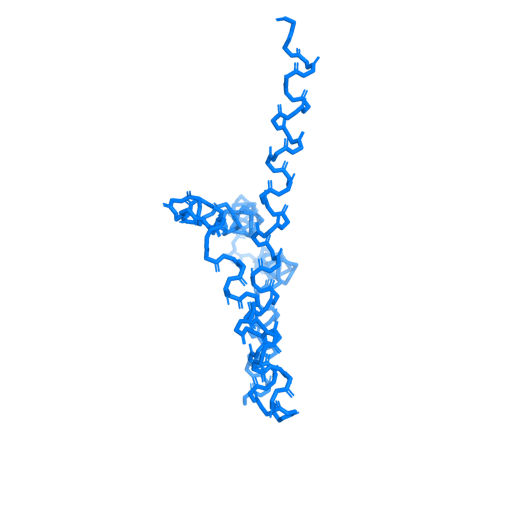M 675 O O . GLY A 1 93 ? 4.668 -0.379 -12.730 1.00 85.56 93 GLY A O 1
ATOM 676 N N . PHE A 1 94 ? 5.843 -2.240 -12.276 1.00 84.12 94 PHE A N 1
ATOM 677 C CA . PHE A 1 94 ? 6.596 -1.656 -11.167 1.00 84.12 94 PHE A CA 1
ATOM 678 C C . PHE A 1 94 ? 7.463 -0.477 -11.636 1.00 84.12 94 PHE A C 1
ATOM 680 O O . PHE A 1 94 ? 7.461 0.577 -11.007 1.00 84.12 94 PHE A O 1
ATOM 687 N N . GLY A 1 95 ? 8.130 -0.610 -12.788 1.00 82.94 95 GLY A N 1
ATOM 688 C CA . GLY A 1 95 ? 8.904 0.478 -13.394 1.00 82.94 95 GLY A CA 1
ATOM 689 C C . GLY A 1 95 ? 8.052 1.681 -13.813 1.00 82.94 95 GLY A C 1
ATOM 690 O O . GLY A 1 95 ? 8.449 2.822 -13.584 1.00 82.94 95 GLY A O 1
ATOM 691 N N . MET A 1 96 ? 6.855 1.451 -14.363 1.00 83.75 96 MET A N 1
ATOM 692 C CA . MET A 1 96 ? 5.925 2.529 -14.730 1.00 83.75 96 MET A CA 1
ATOM 693 C C . MET A 1 96 ? 5.417 3.326 -13.523 1.00 83.75 96 MET A C 1
ATOM 695 O O . MET A 1 96 ? 5.269 4.541 -13.634 1.00 83.75 96 MET A O 1
ATOM 699 N N . ILE A 1 97 ? 5.195 2.684 -12.369 1.00 84.81 97 ILE A N 1
ATOM 700 C CA . ILE A 1 97 ? 4.798 3.388 -11.135 1.00 84.81 97 ILE A CA 1
ATOM 701 C C . ILE A 1 97 ? 5.855 4.429 -10.752 1.00 84.81 97 ILE A C 1
ATOM 703 O O . ILE A 1 97 ? 5.513 5.567 -10.439 1.00 84.81 97 ILE A O 1
ATOM 707 N N . PHE A 1 98 ? 7.137 4.075 -10.834 1.00 78.50 98 PHE A N 1
ATOM 708 C CA . PHE A 1 98 ? 8.217 5.004 -10.513 1.00 78.50 98 PHE A CA 1
ATOM 709 C C . PHE A 1 98 ? 8.328 6.175 -11.487 1.00 78.50 98 PHE A C 1
ATOM 711 O O . PHE A 1 98 ? 8.571 7.292 -11.043 1.00 78.50 98 PHE A O 1
ATOM 718 N N . VAL A 1 99 ? 8.118 5.947 -12.787 1.00 82.31 99 VAL A N 1
ATOM 719 C CA . VAL A 1 99 ? 8.055 7.040 -13.774 1.00 82.31 99 VAL A CA 1
ATOM 720 C C . VAL A 1 99 ? 6.895 7.985 -13.456 1.00 82.31 99 VAL A C 1
ATOM 722 O O . VAL A 1 99 ? 7.074 9.198 -13.475 1.00 82.31 99 VAL A O 1
ATOM 725 N N . GLY A 1 100 ? 5.728 7.445 -13.091 1.00 81.75 100 GLY A N 1
ATOM 726 C CA . GLY A 1 100 ? 4.590 8.256 -12.655 1.00 81.75 100 GLY A CA 1
ATOM 727 C C . GLY A 1 100 ? 4.913 9.121 -11.431 1.00 81.75 100 GLY A C 1
ATOM 728 O O . GLY A 1 100 ? 4.578 10.302 -11.414 1.00 81.75 100 GLY A O 1
ATOM 729 N N . ILE A 1 101 ? 5.617 8.566 -10.438 1.00 79.81 101 ILE A N 1
ATOM 730 C CA . ILE A 1 101 ? 6.047 9.307 -9.239 1.00 79.81 101 ILE A CA 1
ATOM 731 C C . ILE A 1 101 ? 7.046 10.423 -9.590 1.00 79.81 101 ILE A C 1
ATOM 733 O O . ILE A 1 101 ? 6.976 11.505 -9.007 1.00 79.81 101 ILE A O 1
ATOM 737 N N . ASP A 1 102 ? 7.960 10.187 -10.532 1.00 78.56 102 ASP A N 1
ATOM 738 C CA . ASP A 1 102 ? 8.935 11.185 -10.995 1.00 78.56 102 ASP A CA 1
ATOM 739 C C . ASP A 1 102 ? 8.239 12.358 -11.710 1.00 78.56 102 ASP A C 1
ATOM 741 O O . ASP A 1 102 ? 8.416 13.517 -11.338 1.00 78.56 102 ASP A O 1
ATOM 745 N N . MET A 1 103 ? 7.315 12.056 -12.630 1.00 82.38 103 MET A N 1
ATOM 746 C CA . MET A 1 103 ? 6.504 13.070 -13.318 1.00 82.38 103 MET A CA 1
ATOM 747 C C . MET A 1 103 ? 5.646 13.896 -12.349 1.00 82.38 103 MET A C 1
ATOM 749 O O . MET A 1 103 ? 5.484 15.105 -12.526 1.00 82.38 103 MET A O 1
ATOM 753 N N . MET A 1 104 ? 5.093 13.263 -11.309 1.00 83.88 104 MET A N 1
ATOM 754 C CA . MET A 1 104 ? 4.323 13.966 -10.280 1.00 83.88 104 MET A CA 1
ATOM 755 C C . MET A 1 104 ? 5.196 14.916 -9.456 1.00 83.88 104 MET A C 1
ATOM 757 O O . MET A 1 104 ? 4.742 16.010 -9.124 1.00 83.88 104 MET A O 1
ATOM 761 N N . GLN A 1 105 ? 6.435 14.531 -9.138 1.00 76.06 105 GLN A N 1
ATOM 762 C CA . GLN A 1 105 ? 7.377 15.401 -8.430 1.00 76.06 105 GLN A CA 1
ATOM 763 C C . GLN A 1 105 ? 7.794 16.604 -9.268 1.00 76.06 105 GLN A C 1
ATOM 765 O O . GLN A 1 105 ? 7.806 17.723 -8.758 1.00 76.06 105 GLN A O 1
ATOM 770 N N . GLU A 1 106 ? 8.106 16.389 -10.542 1.00 82.00 106 GLU A N 1
ATOM 771 C CA . GLU A 1 106 ? 8.519 17.460 -11.447 1.00 82.00 106 GLU A CA 1
ATOM 772 C C . GLU A 1 106 ? 7.376 18.470 -11.655 1.00 82.00 106 GLU A C 1
ATOM 774 O O . GLU A 1 106 ? 7.576 19.681 -11.526 1.00 82.00 106 GLU A O 1
ATOM 779 N N . GLY A 1 107 ? 6.142 17.979 -11.829 1.00 83.00 107 GLY A N 1
ATOM 780 C CA . GLY A 1 107 ? 4.940 18.816 -11.892 1.00 83.00 107 GLY A CA 1
ATOM 781 C C . GLY A 1 107 ? 4.654 19.579 -10.592 1.00 83.00 107 GLY A C 1
ATOM 782 O O . GLY A 1 107 ? 4.334 20.767 -10.631 1.00 83.00 107 GLY A O 1
ATOM 783 N N . MET A 1 108 ? 4.819 18.935 -9.433 1.00 82.25 108 MET A N 1
ATOM 784 C CA . MET A 1 108 ? 4.692 19.572 -8.114 1.00 82.25 108 MET A CA 1
ATOM 785 C C . MET A 1 108 ? 5.762 20.643 -7.879 1.00 82.25 108 MET A C 1
ATOM 787 O O . MET A 1 108 ? 5.455 21.693 -7.319 1.00 82.25 108 MET A O 1
ATOM 791 N N . SER A 1 109 ? 6.999 20.407 -8.321 1.00 79.94 109 SER A N 1
ATOM 792 C CA . SER A 1 109 ? 8.093 21.379 -8.239 1.00 79.94 109 SER A CA 1
ATOM 793 C C . SER A 1 109 ? 7.820 22.598 -9.123 1.00 79.94 109 SER A C 1
ATOM 795 O O . SER A 1 109 ? 8.006 23.728 -8.676 1.00 79.94 109 SER A O 1
ATOM 797 N N . GLY A 1 110 ? 7.326 22.387 -10.348 1.00 80.88 110 GLY A N 1
ATOM 798 C CA . GLY A 1 110 ? 6.931 23.472 -11.255 1.00 80.88 110 GLY A CA 1
ATOM 799 C C . GLY A 1 110 ? 5.714 24.268 -10.761 1.00 80.88 110 GLY A C 1
ATOM 800 O O . GLY A 1 110 ? 5.660 25.496 -10.879 1.00 80.88 110 GLY A O 1
ATOM 801 N N . ALA A 1 111 ? 4.743 23.594 -10.138 1.00 78.12 111 ALA A N 1
ATOM 802 C CA . ALA A 1 111 ? 3.619 24.261 -9.486 1.00 78.12 111 ALA A CA 1
ATOM 803 C C . ALA A 1 111 ? 4.089 25.075 -8.270 1.00 78.12 111 ALA A C 1
ATOM 805 O O . ALA A 1 111 ? 3.716 26.238 -8.127 1.00 78.12 111 ALA A O 1
ATOM 806 N N . ALA A 1 112 ? 4.968 24.514 -7.436 1.00 74.44 112 ALA A N 1
ATOM 807 C CA . ALA A 1 112 ? 5.535 25.206 -6.283 1.00 74.44 112 ALA A CA 1
ATOM 808 C C . ALA A 1 112 ? 6.328 26.463 -6.681 1.00 74.44 112 ALA A C 1
ATOM 810 O O . ALA A 1 112 ? 6.223 27.475 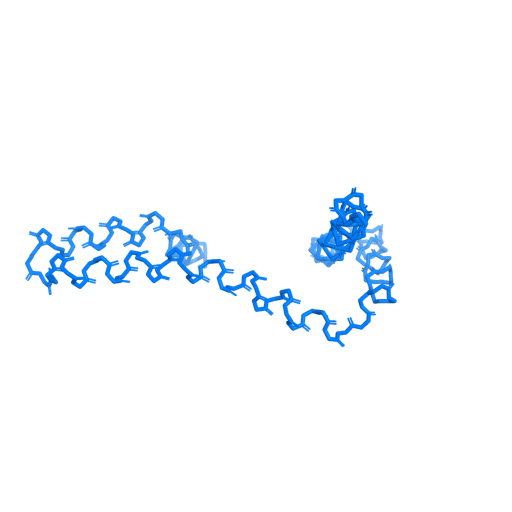-5.991 1.00 74.44 112 ALA A O 1
ATOM 811 N N . SER A 1 113 ? 7.052 26.456 -7.806 1.00 72.81 113 SER A N 1
ATOM 812 C CA . SER A 1 113 ? 7.720 27.662 -8.322 1.00 72.81 113 SER A CA 1
ATOM 813 C C . SER A 1 113 ? 6.758 28.724 -8.862 1.00 72.81 113 SER A C 1
ATOM 815 O O . SER A 1 113 ? 7.152 29.872 -8.996 1.00 72.81 113 SER A O 1
ATOM 817 N N . THR A 1 114 ? 5.506 28.366 -9.159 1.00 73.62 114 THR A N 1
ATOM 818 C CA . THR A 1 114 ? 4.476 29.325 -9.601 1.00 73.62 114 THR A CA 1
ATOM 819 C C . THR A 1 114 ? 3.784 30.014 -8.416 1.00 73.62 114 THR A C 1
ATOM 821 O O . THR A 1 114 ? 3.305 31.135 -8.551 1.00 73.62 114 THR A O 1
ATOM 824 N N . PHE A 1 115 ? 3.736 29.363 -7.246 1.00 70.88 115 PHE A N 1
ATOM 825 C CA . PHE A 1 115 ? 3.142 29.914 -6.016 1.00 70.88 115 PHE A CA 1
ATOM 826 C C . PHE A 1 115 ? 4.154 30.583 -5.071 1.00 70.88 115 PHE A C 1
ATOM 828 O O . PHE A 1 115 ? 3.741 31.291 -4.152 1.00 70.88 115 PHE A O 1
ATOM 835 N N . ASN A 1 116 ? 5.459 30.376 -5.274 1.00 58.28 116 ASN A N 1
ATOM 836 C CA . ASN A 1 116 ? 6.494 31.172 -4.616 1.00 58.28 116 ASN A CA 1
ATOM 837 C C . ASN A 1 116 ? 6.696 32.469 -5.413 1.00 58.28 116 ASN A C 1
ATOM 839 O O . ASN A 1 116 ? 7.279 32.433 -6.494 1.00 58.28 116 ASN A O 1
ATOM 843 N N . PHE A 1 117 ? 6.167 33.576 -4.882 1.00 57.28 117 PHE A N 1
ATOM 844 C CA . PHE A 1 117 ? 6.506 34.938 -5.311 1.00 57.28 117 PHE A CA 1
ATOM 845 C C . PHE A 1 117 ? 8.006 35.215 -5.171 1.00 57.28 117 PHE A C 1
ATOM 847 O O . PHE A 1 117 ? 8.596 34.738 -4.172 1.00 57.28 117 PHE A O 1
#

Foldseek 3Di:
DVVVVVVVVLVLDLVSQLVVLVVCCVVVNDPPVVSVVSSVCSVVVVVVVVVVCVVVCVVPPLVVVLVVQLVQLVVQLVPDVPPSVVVSCVSNVVSVVVVVVVVVVVVVVVVVVVPPD

Radius of gyration: 20.54 Å; chains: 1; bounding box: 39×58×50 Å